Protein AF-A0A1Q8BI61-F1 (afdb_monomer_lite)

Structure (mmCIF, N/CA/C/O backbone):
data_AF-A0A1Q8BI61-F1
#
_entry.id   AF-A0A1Q8BI61-F1
#
loop_
_atom_site.group_PDB
_atom_site.id
_atom_site.type_symbol
_atom_site.label_atom_id
_atom_site.label_alt_id
_atom_site.label_comp_id
_atom_site.label_asym_id
_atom_site.label_entity_id
_atom_site.label_seq_id
_atom_site.pdbx_PDB_ins_code
_atom_site.Cartn_x
_atom_site.Cartn_y
_atom_site.Cartn_z
_atom_site.occupancy
_atom_site.B_iso_or_equiv
_atom_site.auth_seq_id
_atom_site.auth_comp_id
_atom_site.auth_asym_id
_atom_site.auth_atom_id
_atom_site.pdbx_PDB_model_num
ATOM 1 N N . MET A 1 1 ? 11.643 -12.547 9.394 1.00 50.88 1 MET A N 1
ATOM 2 C CA . MET A 1 1 ? 11.520 -12.894 7.960 1.00 50.88 1 MET A CA 1
ATOM 3 C C . MET A 1 1 ? 10.833 -11.740 7.255 1.00 50.88 1 MET A C 1
ATOM 5 O O . MET A 1 1 ? 9.793 -11.304 7.731 1.00 50.88 1 MET A O 1
ATOM 9 N N . VAL A 1 2 ? 11.428 -11.204 6.191 1.00 69.25 2 VAL A N 1
ATOM 10 C CA . VAL A 1 2 ?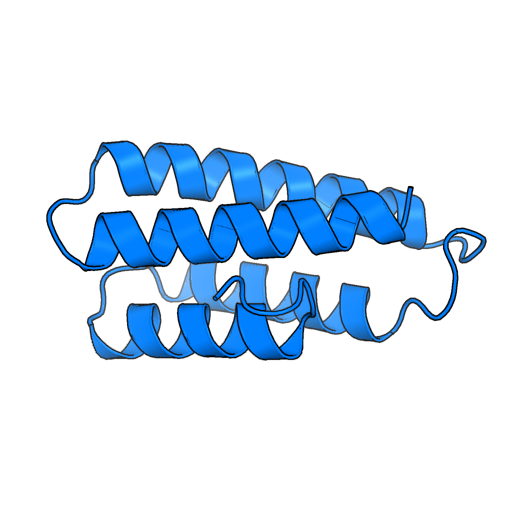 10.813 -10.141 5.381 1.00 69.25 2 VAL A CA 1
ATOM 11 C C . VAL A 1 2 ? 10.132 -10.813 4.194 1.00 69.25 2 VAL A C 1
ATOM 13 O O . VAL A 1 2 ? 10.777 -11.566 3.468 1.00 69.25 2 VAL A O 1
ATOM 16 N N . TRP A 1 3 ? 8.828 -10.591 4.024 1.00 81.69 3 TRP A N 1
ATOM 17 C CA . TRP A 1 3 ? 8.106 -11.098 2.856 1.00 81.69 3 TRP A CA 1
ATOM 18 C C . TRP A 1 3 ? 8.612 -10.409 1.579 1.00 81.69 3 TRP A C 1
ATOM 20 O O . TRP A 1 3 ? 8.955 -9.225 1.622 1.00 81.69 3 TRP A O 1
ATOM 30 N N . PRO A 1 4 ? 8.662 -11.109 0.433 1.00 89.38 4 PRO A N 1
ATOM 31 C CA . PRO A 1 4 ? 9.194 -10.533 -0.791 1.00 89.38 4 PRO A CA 1
ATOM 32 C C . PRO A 1 4 ? 8.324 -9.375 -1.281 1.00 89.38 4 PRO A C 1
ATOM 34 O O . PRO A 1 4 ? 7.100 -9.488 -1.369 1.00 89.38 4 PRO A O 1
ATOM 37 N N . ALA A 1 5 ? 8.975 -8.284 -1.687 1.00 92.06 5 ALA A N 1
ATOM 38 C CA . ALA A 1 5 ? 8.312 -7.164 -2.339 1.00 92.06 5 ALA A CA 1
ATOM 39 C C . ALA A 1 5 ? 7.798 -7.584 -3.723 1.00 92.06 5 ALA A C 1
ATOM 41 O O . ALA A 1 5 ? 8.540 -7.566 -4.711 1.00 92.06 5 ALA A O 1
ATOM 42 N N . SER A 1 6 ? 6.549 -8.042 -3.762 1.00 94.19 6 SER A N 1
ATOM 43 C CA . SER A 1 6 ? 5.873 -8.546 -4.954 1.00 94.19 6 SER A CA 1
ATOM 44 C C . SER A 1 6 ? 4.396 -8.139 -4.945 1.00 94.19 6 SER A C 1
ATOM 46 O O . SER A 1 6 ? 3.800 -8.038 -3.865 1.00 94.19 6 SER A O 1
ATOM 48 N N . PRO A 1 7 ? 3.771 -7.952 -6.123 1.00 93.94 7 PRO A N 1
ATOM 49 C CA . PRO A 1 7 ? 2.343 -7.644 -6.209 1.00 93.94 7 PRO A CA 1
ATOM 50 C C . PRO A 1 7 ? 1.451 -8.691 -5.526 1.00 93.94 7 PRO A C 1
ATOM 52 O O . PRO A 1 7 ? 0.411 -8.344 -4.970 1.00 93.94 7 PRO A O 1
ATOM 55 N N . LEU A 1 8 ? 1.875 -9.961 -5.516 1.00 94.31 8 LEU A N 1
ATOM 56 C CA . LEU A 1 8 ? 1.163 -11.053 -4.851 1.00 94.31 8 LEU A CA 1
ATOM 57 C C . LEU A 1 8 ? 1.125 -10.873 -3.326 1.00 94.31 8 LEU A C 1
ATOM 59 O O . LEU A 1 8 ? 0.060 -10.961 -2.719 1.00 9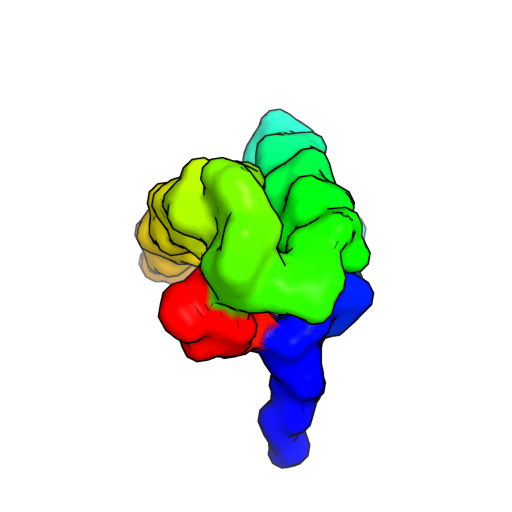4.31 8 LEU A O 1
ATOM 63 N N . VAL A 1 9 ? 2.270 -10.572 -2.708 1.00 95.38 9 VAL A N 1
ATOM 64 C CA . VAL A 1 9 ? 2.348 -10.315 -1.259 1.00 95.38 9 VAL A CA 1
ATOM 65 C C . VAL A 1 9 ? 1.563 -9.057 -0.886 1.00 95.38 9 VAL A C 1
ATOM 67 O O . VAL A 1 9 ? 0.832 -9.057 0.101 1.00 95.38 9 VAL A O 1
ATOM 70 N N . ALA A 1 10 ? 1.648 -8.000 -1.699 1.00 96.25 10 ALA A N 1
ATOM 71 C CA . ALA A 1 10 ? 0.865 -6.787 -1.479 1.00 96.25 10 ALA A CA 1
ATOM 72 C C . ALA A 1 10 ? -0.650 -7.075 -1.519 1.00 96.25 10 ALA A C 1
ATOM 74 O O . ALA A 1 10 ? -1.397 -6.611 -0.659 1.00 96.25 10 ALA A O 1
ATOM 75 N N . ARG A 1 11 ? -1.108 -7.918 -2.454 1.00 95.81 11 ARG A N 1
ATOM 76 C CA . ARG A 1 11 ? -2.502 -8.381 -2.502 1.00 95.81 11 ARG A CA 1
ATOM 77 C C . ARG A 1 11 ? -2.930 -9.152 -1.259 1.00 95.81 11 ARG A C 1
ATOM 79 O O . ARG A 1 11 ? -4.059 -8.970 -0.819 1.00 95.81 11 ARG A O 1
ATOM 86 N N . ALA A 1 12 ? -2.057 -9.973 -0.681 1.00 96.19 12 ALA A N 1
ATOM 87 C CA . ALA A 1 12 ? -2.383 -10.708 0.537 1.00 96.19 12 ALA A CA 1
ATOM 88 C C . ALA A 1 12 ? -2.655 -9.759 1.718 1.00 96.19 12 ALA A C 1
ATOM 90 O O . ALA A 1 12 ? -3.656 -9.917 2.416 1.00 96.19 12 ALA A O 1
ATOM 91 N N . TYR A 1 13 ? -1.827 -8.724 1.905 1.00 94.94 13 TYR A N 1
ATOM 92 C CA . TYR A 1 13 ? -2.094 -7.699 2.922 1.00 94.94 13 TYR A CA 1
ATOM 93 C C . TYR A 1 13 ? -3.378 -6.914 2.634 1.00 94.94 13 TYR A C 1
ATOM 95 O O . TYR A 1 13 ? -4.133 -6.607 3.557 1.00 94.94 13 TYR A O 1
ATOM 103 N N . LEU A 1 14 ? -3.649 -6.612 1.362 1.00 96.06 14 LEU A N 1
ATOM 104 C CA . LEU A 1 14 ? -4.881 -5.939 0.960 1.00 96.06 14 LEU A CA 1
ATOM 105 C C . LEU A 1 14 ? -6.130 -6.787 1.256 1.00 96.06 14 LEU A C 1
ATOM 107 O O . LEU A 1 14 ? -7.123 -6.250 1.746 1.00 96.06 14 LEU A O 1
ATOM 111 N N . ASP A 1 15 ? -6.079 -8.101 1.016 1.00 95.75 15 ASP A N 1
ATOM 112 C CA . ASP A 1 15 ? -7.164 -9.035 1.351 1.00 95.75 15 ASP A CA 1
ATOM 113 C C . ASP A 1 15 ? -7.411 -9.074 2.863 1.00 95.75 15 ASP A C 1
ATOM 115 O O . ASP A 1 15 ? -8.551 -8.955 3.310 1.00 95.75 15 ASP A O 1
ATOM 119 N N . GLN A 1 16 ? -6.344 -9.136 3.669 1.00 94.19 16 GLN A N 1
ATOM 120 C CA . GLN A 1 16 ? -6.456 -9.088 5.130 1.00 94.19 16 GLN A CA 1
ATOM 121 C C . GLN A 1 16 ? -7.156 -7.812 5.613 1.00 94.19 16 GLN A C 1
ATOM 123 O O . GLN A 1 16 ? -8.085 -7.903 6.410 1.00 94.19 16 GLN A O 1
ATOM 128 N N . LEU A 1 17 ? -6.753 -6.645 5.099 1.00 94.50 17 LEU A N 1
ATOM 129 C CA . LEU A 1 17 ? -7.373 -5.355 5.434 1.00 94.50 17 LEU A CA 1
ATOM 130 C C . LEU A 1 17 ? -8.832 -5.264 4.967 1.00 94.50 17 LEU A C 1
ATOM 132 O O . LEU A 1 17 ? -9.662 -4.629 5.617 1.00 94.50 17 LEU A O 1
ATOM 136 N N . THR A 1 18 ? -9.156 -5.907 3.844 1.00 95.62 18 THR A N 1
ATOM 137 C CA . THR A 1 18 ? -10.524 -5.961 3.315 1.00 95.62 18 THR A CA 1
ATOM 138 C C . THR A 1 18 ? -11.419 -6.819 4.209 1.00 95.62 18 THR A C 1
ATOM 140 O O . THR A 1 18 ? -12.531 -6.405 4.537 1.00 95.62 18 THR A O 1
ATOM 143 N N . ARG A 1 19 ? -10.931 -7.978 4.675 1.00 94.06 19 ARG A N 1
ATOM 144 C CA . ARG A 1 19 ? -11.6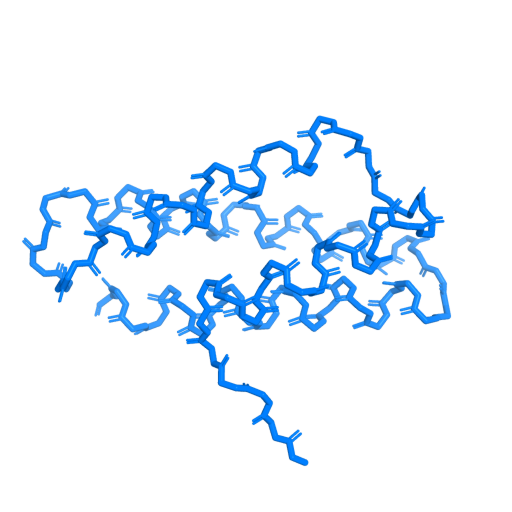67 -8.864 5.596 1.00 94.06 19 ARG A CA 1
ATOM 145 C C . ARG A 1 19 ? -11.981 -8.192 6.927 1.00 94.06 19 ARG A C 1
ATOM 147 O O . ARG A 1 19 ? -13.064 -8.399 7.468 1.00 94.06 19 ARG A O 1
ATOM 154 N N . THR A 1 20 ? -11.060 -7.378 7.437 1.00 92.12 20 THR A N 1
ATOM 155 C CA . THR A 1 20 ? -11.249 -6.624 8.684 1.00 92.12 20 THR A CA 1
ATOM 156 C C . THR A 1 20 ? -11.996 -5.305 8.490 1.00 92.12 20 THR A C 1
ATOM 158 O O . THR A 1 20 ? -12.281 -4.627 9.471 1.00 92.12 20 THR A O 1
ATOM 161 N N . LYS A 1 21 ? -12.367 -4.954 7.247 1.00 90.81 21 LYS A N 1
ATOM 162 C CA . LYS A 1 21 ? -13.039 -3.694 6.879 1.00 90.81 21 LYS A CA 1
ATOM 163 C C . LYS A 1 21 ? -12.262 -2.444 7.312 1.00 90.81 21 LYS A C 1
ATOM 165 O O . LYS A 1 21 ? -12.848 -1.389 7.534 1.00 90.81 21 LYS A O 1
ATOM 170 N N . SER A 1 22 ? -10.940 -2.552 7.396 1.00 89.88 22 SER A N 1
ATOM 171 C CA . SER A 1 22 ? -10.066 -1.486 7.904 1.00 89.88 22 SER A CA 1
ATOM 172 C C . SER A 1 22 ? -9.666 -0.484 6.819 1.00 89.88 22 SER A C 1
ATOM 174 O O . SER A 1 22 ? -8.952 0.474 7.086 1.00 89.88 22 SER A O 1
ATOM 176 N N . ILE A 1 23 ? -10.105 -0.706 5.582 1.00 91.31 23 ILE A N 1
ATOM 177 C CA . ILE A 1 23 ? -9.812 0.106 4.403 1.00 91.31 23 ILE A CA 1
ATOM 178 C C . ILE A 1 23 ? -11.088 0.258 3.569 1.00 91.31 23 ILE A C 1
ATOM 180 O O . ILE A 1 23 ? -11.908 -0.661 3.499 1.00 91.31 23 ILE A O 1
ATOM 184 N N . SER A 1 24 ? -11.282 1.418 2.936 1.00 91.81 24 SER A N 1
ATOM 185 C CA . SER A 1 24 ? -12.469 1.650 2.109 1.00 91.81 24 SER A CA 1
ATOM 186 C C . SER A 1 24 ? -12.446 0.784 0.845 1.00 91.81 24 SER A C 1
ATOM 188 O O . SER A 1 24 ? -11.392 0.540 0.254 1.00 91.81 24 SER A O 1
ATOM 190 N N . ALA A 1 25 ? -13.623 0.352 0.383 1.00 92.38 25 ALA A N 1
ATOM 191 C CA . ALA A 1 25 ? -13.743 -0.456 -0.832 1.00 92.38 25 ALA A CA 1
ATOM 192 C C . ALA A 1 25 ? -13.178 0.256 -2.076 1.00 92.38 25 ALA A C 1
ATOM 194 O O . ALA A 1 25 ? -12.606 -0.388 -2.955 1.00 92.38 25 ALA A O 1
ATOM 195 N N . GLU A 1 26 ? -13.302 1.584 -2.140 1.00 92.81 26 GLU A N 1
ATOM 196 C CA . GLU A 1 26 ? -12.697 2.398 -3.195 1.00 92.81 26 GLU A CA 1
ATOM 197 C C . GLU A 1 26 ? -11.167 2.288 -3.172 1.00 92.81 26 GLU A C 1
ATOM 199 O O . GLU A 1 26 ? -10.556 1.961 -4.189 1.00 92.81 26 GLU A O 1
ATOM 204 N N . ARG A 1 27 ? -10.543 2.457 -1.997 1.00 93.19 27 ARG A N 1
ATOM 205 C CA . ARG A 1 27 ? -9.090 2.324 -1.842 1.00 93.19 27 ARG A CA 1
ATOM 206 C C . ARG A 1 27 ? -8.622 0.915 -2.206 1.00 93.19 27 ARG A C 1
ATOM 208 O O . ARG A 1 27 ? -7.606 0.785 -2.885 1.00 93.19 27 ARG A O 1
ATOM 215 N N . VAL A 1 28 ? -9.370 -0.124 -1.825 1.00 95.31 28 VAL A N 1
ATOM 216 C CA . VAL A 1 28 ? -9.066 -1.514 -2.207 1.00 95.31 28 VAL A CA 1
ATOM 217 C C . VAL A 1 28 ? -9.012 -1.672 -3.721 1.00 95.31 28 VAL A C 1
ATOM 219 O O . VAL A 1 28 ? -8.029 -2.196 -4.241 1.00 95.31 28 VAL A O 1
ATOM 222 N N . ARG A 1 29 ? -10.025 -1.181 -4.442 1.00 95.94 29 ARG A N 1
ATOM 223 C CA . ARG A 1 29 ? -10.073 -1.260 -5.910 1.00 95.94 29 ARG A CA 1
ATOM 224 C C . ARG A 1 29 ? -8.902 -0.519 -6.550 1.00 95.94 29 ARG A C 1
ATOM 226 O O . ARG A 1 29 ? -8.251 -1.065 -7.439 1.00 95.94 29 ARG A O 1
ATOM 233 N N . THR A 1 30 ? -8.601 0.686 -6.070 1.00 96.31 30 THR A N 1
ATOM 234 C CA . THR A 1 30 ? -7.509 1.508 -6.603 1.00 96.31 30 THR A CA 1
ATOM 235 C C . THR A 1 30 ? -6.142 0.859 -6.377 1.00 96.31 30 THR A C 1
ATOM 237 O O . THR A 1 30 ? -5.346 0.776 -7.313 1.00 96.31 30 THR A O 1
ATOM 240 N N . ILE A 1 31 ? -5.877 0.330 -5.176 1.00 96.06 31 ILE A N 1
ATOM 241 C CA . ILE A 1 31 ? -4.625 -0.385 -4.883 1.00 96.06 31 ILE A CA 1
ATOM 242 C C . ILE A 1 31 ? -4.537 -1.673 -5.705 1.00 96.06 31 ILE A C 1
ATOM 244 O O . ILE A 1 31 ? -3.506 -1.923 -6.325 1.00 96.06 31 ILE A O 1
ATOM 248 N N . ALA A 1 32 ? -5.605 -2.473 -5.767 1.00 96.56 32 ALA A N 1
ATOM 249 C CA . ALA A 1 32 ? -5.615 -3.713 -6.541 1.00 96.56 32 ALA A CA 1
ATOM 250 C C . ALA A 1 32 ? -5.298 -3.465 -8.026 1.00 96.56 32 ALA A C 1
ATOM 252 O O . ALA A 1 32 ? -4.446 -4.150 -8.589 1.00 96.56 32 ALA A O 1
ATOM 253 N N . ALA A 1 33 ? -5.906 -2.439 -8.631 1.00 96.69 33 ALA A N 1
ATOM 254 C CA . ALA A 1 33 ? -5.642 -2.062 -10.017 1.00 96.69 33 ALA A CA 1
ATOM 255 C C . ALA A 1 33 ? -4.189 -1.603 -10.239 1.00 96.69 33 ALA A C 1
ATOM 257 O O . ALA A 1 33 ? -3.581 -1.949 -11.253 1.00 96.69 33 ALA A O 1
ATOM 258 N N . ALA A 1 34 ? -3.610 -0.848 -9.301 1.00 95.94 34 ALA A N 1
ATOM 259 C CA . ALA A 1 34 ? -2.211 -0.435 -9.382 1.00 95.94 34 ALA A CA 1
ATOM 260 C C . ALA A 1 34 ? -1.252 -1.635 -9.266 1.00 95.94 34 ALA A C 1
ATOM 262 O O . ALA A 1 34 ? -0.298 -1.737 -10.039 1.00 95.94 34 ALA A O 1
ATOM 263 N N . LEU A 1 35 ? -1.535 -2.582 -8.363 1.00 95.81 35 LEU A N 1
ATOM 264 C CA . LEU A 1 35 ? -0.763 -3.820 -8.215 1.00 95.81 35 LEU A CA 1
ATOM 265 C C . LEU A 1 35 ? -0.862 -4.716 -9.458 1.00 95.81 35 LEU A C 1
ATOM 267 O O . LEU A 1 35 ? 0.137 -5.310 -9.856 1.00 95.81 35 LEU A O 1
ATOM 271 N N . ASP A 1 36 ? -2.028 -4.779 -10.107 1.00 95.44 36 ASP A N 1
ATOM 272 C CA . ASP A 1 36 ? -2.201 -5.479 -11.385 1.00 95.44 36 ASP A CA 1
ATOM 273 C C . ASP A 1 36 ? -1.341 -4.887 -12.495 1.00 95.44 36 ASP A C 1
ATOM 275 O O . ASP A 1 36 ? -0.710 -5.624 -13.253 1.00 95.44 36 ASP A O 1
ATOM 279 N N . ARG A 1 37 ? -1.300 -3.555 -12.602 1.00 94.62 37 ARG A N 1
ATOM 280 C CA . ARG A 1 37 ? -0.428 -2.889 -13.576 1.00 94.62 37 ARG A CA 1
ATOM 281 C C . ARG A 1 37 ? 1.036 -3.164 -13.263 1.00 94.62 37 ARG A C 1
ATOM 283 O O . ARG A 1 37 ? 1.775 -3.511 -14.174 1.00 94.62 37 ARG A O 1
ATOM 290 N N . ALA A 1 38 ? 1.432 -3.100 -11.993 1.00 93.75 38 ALA A N 1
ATOM 291 C CA . ALA A 1 38 ? 2.794 -3.412 -11.569 1.00 93.75 38 ALA A CA 1
ATOM 292 C C . ALA A 1 38 ? 3.209 -4.854 -11.880 1.00 93.75 38 ALA A C 1
ATOM 294 O O . ALA A 1 38 ? 4.333 -5.076 -12.313 1.00 93.75 38 ALA A O 1
ATOM 295 N N . GLY A 1 39 ? 2.302 -5.825 -11.735 1.00 91.75 39 GLY A N 1
ATOM 296 C CA . GLY A 1 39 ? 2.561 -7.220 -12.105 1.00 91.75 39 GLY A CA 1
ATOM 297 C C . GLY A 1 39 ? 2.728 -7.459 -13.609 1.00 91.75 39 GLY A C 1
ATOM 298 O O . GLY A 1 39 ? 3.267 -8.490 -13.995 1.00 91.75 39 GLY A O 1
ATOM 299 N N . LYS A 1 40 ? 2.292 -6.517 -14.453 1.00 92.62 40 LYS A N 1
ATOM 300 C CA . LYS A 1 40 ? 2.469 -6.568 -15.913 1.00 92.62 40 LYS A CA 1
ATOM 301 C C . LYS A 1 40 ? 3.772 -5.918 -16.380 1.00 92.62 40 LYS A C 1
ATOM 303 O O . LYS A 1 40 ? 4.143 -6.098 -17.536 1.00 92.62 40 LYS A O 1
ATOM 308 N N . ILE A 1 41 ? 4.462 -5.176 -15.512 1.00 91.88 41 ILE A N 1
ATOM 309 C CA . ILE A 1 41 ? 5.747 -4.561 -15.845 1.00 91.88 41 ILE A CA 1
ATOM 310 C C . ILE A 1 41 ? 6.845 -5.621 -15.740 1.00 91.88 41 ILE A C 1
ATOM 312 O O . ILE A 1 41 ? 7.240 -6.019 -14.647 1.00 91.88 41 ILE A O 1
ATOM 316 N N . GLY A 1 42 ? 7.344 -6.082 -16.888 1.00 81.88 42 GLY A N 1
ATOM 317 C CA . GLY A 1 42 ? 8.423 -7.076 -16.950 1.00 81.88 42 GLY A CA 1
ATOM 318 C C . GLY A 1 42 ? 9.831 -6.497 -16.759 1.00 81.88 42 GLY A C 1
ATOM 319 O O . GLY A 1 42 ? 10.777 -7.246 -16.537 1.00 81.88 42 GLY A O 1
ATOM 320 N N . SER A 1 43 ? 9.993 -5.175 -16.871 1.00 84.88 43 SER A N 1
ATOM 321 C CA . SER A 1 43 ? 11.282 -4.481 -16.769 1.00 84.88 43 SER A CA 1
ATOM 322 C C . SER A 1 43 ? 11.078 -2.996 -16.455 1.00 84.88 43 SER A C 1
ATOM 324 O O . SER A 1 43 ? 10.086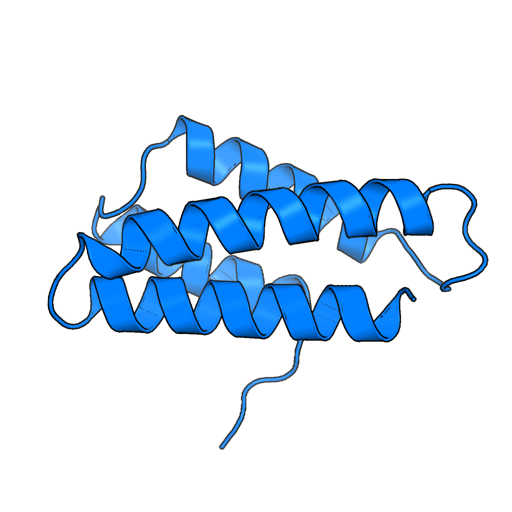 -2.411 -16.887 1.00 84.88 43 SER A O 1
ATOM 326 N N . SER A 1 44 ? 12.044 -2.357 -15.789 1.00 84.69 44 SER A N 1
ATOM 327 C CA . SER A 1 44 ? 12.063 -0.899 -15.572 1.00 84.69 44 SER A CA 1
ATOM 328 C C . SER A 1 44 ? 12.115 -0.085 -16.875 1.00 84.69 44 SER A C 1
ATOM 330 O O . SER A 1 44 ? 11.766 1.091 -16.884 1.00 84.69 44 SER A O 1
ATOM 332 N N . ARG A 1 45 ? 12.482 -0.711 -18.004 1.00 89.00 45 ARG A N 1
ATOM 333 C CA . ARG A 1 45 ? 12.448 -0.088 -19.341 1.00 89.00 45 ARG A CA 1
ATOM 334 C C . ARG A 1 45 ? 11.058 -0.058 -19.982 1.00 89.00 45 ARG A C 1
ATOM 336 O O . ARG A 1 45 ? 10.911 0.500 -21.067 1.00 89.00 45 ARG A O 1
ATOM 343 N N . ASP A 1 46 ? 10.046 -0.668 -19.362 1.00 92.19 46 ASP A N 1
ATOM 344 C CA . ASP A 1 46 ? 8.671 -0.563 -19.847 1.00 92.19 46 ASP A CA 1
ATOM 345 C C . ASP A 1 46 ? 8.225 0.905 -19.817 1.00 92.19 46 ASP A C 1
ATOM 347 O O . ASP A 1 46 ? 8.365 1.593 -18.806 1.00 92.19 46 ASP A O 1
ATOM 351 N N . ARG A 1 47 ? 7.635 1.387 -20.915 1.00 91.69 47 ARG A N 1
ATOM 352 C CA . ARG A 1 47 ? 7.142 2.771 -21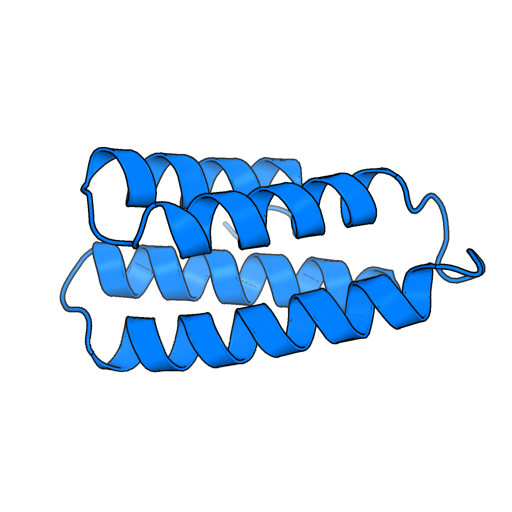.031 1.00 91.69 47 ARG A CA 1
ATOM 353 C C . ARG A 1 47 ? 6.156 3.165 -19.922 1.00 91.69 47 ARG A C 1
ATOM 355 O O . ARG A 1 47 ? 6.000 4.346 -19.629 1.00 91.69 47 ARG A O 1
ATOM 362 N N . ASN A 1 48 ? 5.480 2.189 -19.317 1.00 91.81 48 ASN A N 1
ATOM 363 C CA . ASN A 1 48 ? 4.511 2.400 -18.249 1.00 91.81 48 ASN A CA 1
ATOM 364 C C . ASN A 1 48 ? 5.133 2.305 -16.848 1.00 91.81 48 ASN A C 1
ATOM 366 O O . ASN A 1 48 ? 4.458 2.664 -15.883 1.00 91.81 48 ASN A O 1
ATOM 370 N N . ALA A 1 49 ? 6.386 1.850 -16.708 1.00 92.75 49 ALA A N 1
ATOM 371 C CA . ALA A 1 49 ? 7.029 1.641 -15.409 1.00 92.75 49 ALA A CA 1
ATOM 372 C C . ALA A 1 49 ? 7.022 2.924 -14.568 1.00 92.75 49 ALA A C 1
ATOM 374 O O . ALA A 1 49 ? 6.548 2.918 -13.434 1.00 92.75 49 ALA A O 1
ATOM 375 N N . ALA A 1 50 ? 7.424 4.055 -15.156 1.00 93.69 50 ALA A N 1
ATOM 376 C CA . ALA A 1 50 ? 7.434 5.349 -14.472 1.00 93.69 50 ALA A CA 1
ATOM 377 C C . ALA A 1 50 ? 6.033 5.806 -14.017 1.00 93.69 50 ALA A C 1
ATOM 379 O O . ALA A 1 50 ? 5.879 6.391 -12.944 1.00 93.69 50 ALA A O 1
ATOM 380 N N . ALA A 1 51 ? 4.992 5.537 -14.813 1.00 94.25 51 ALA A N 1
ATOM 381 C CA . ALA A 1 51 ? 3.616 5.855 -14.434 1.00 94.25 51 ALA A CA 1
ATOM 382 C C . ALA A 1 51 ? 3.149 4.981 -13.260 1.00 94.25 51 ALA A C 1
ATOM 384 O O . ALA A 1 51 ? 2.643 5.501 -12.271 1.00 94.25 51 ALA A O 1
ATOM 385 N N . VAL A 1 52 ? 3.413 3.673 -13.325 1.00 94.50 52 VAL A N 1
ATOM 386 C CA . VAL A 1 52 ? 3.097 2.725 -12.249 1.00 94.50 52 VAL A CA 1
ATOM 387 C C . VAL A 1 52 ? 3.839 3.069 -10.956 1.00 94.50 52 VAL A C 1
ATOM 389 O O . VAL A 1 52 ? 3.243 3.019 -9.882 1.00 94.50 52 VAL A O 1
ATOM 392 N N . VAL A 1 53 ? 5.115 3.456 -11.038 1.00 95.12 53 VAL A N 1
ATOM 393 C CA . VAL A 1 53 ? 5.907 3.891 -9.878 1.00 95.12 53 VAL A CA 1
ATOM 394 C C . VAL A 1 53 ? 5.279 5.113 -9.212 1.00 95.12 53 VAL A C 1
ATOM 396 O O . VAL A 1 53 ? 5.129 5.126 -7.990 1.00 95.12 53 VAL A O 1
ATOM 399 N N . ARG A 1 54 ? 4.860 6.119 -9.992 1.00 95.50 54 ARG A N 1
ATOM 400 C CA . ARG A 1 54 ? 4.177 7.305 -9.451 1.00 95.50 54 ARG A CA 1
ATOM 401 C C . ARG A 1 54 ? 2.859 6.947 -8.766 1.00 95.50 54 ARG A C 1
ATOM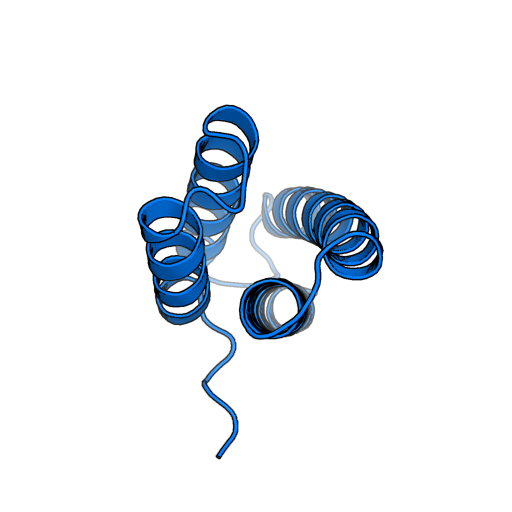 403 O O . ARG A 1 54 ? 2.648 7.378 -7.633 1.00 95.50 54 ARG A O 1
ATOM 410 N N . ASP A 1 55 ? 2.027 6.126 -9.404 1.00 95.31 55 ASP A N 1
ATOM 411 C CA . ASP A 1 55 ? 0.748 5.678 -8.838 1.00 95.31 55 ASP A CA 1
ATOM 412 C C . ASP A 1 55 ? 0.956 4.931 -7.512 1.00 95.31 55 ASP A C 1
ATOM 414 O O . ASP A 1 55 ? 0.318 5.238 -6.503 1.00 95.31 55 ASP A O 1
ATOM 418 N N . LEU A 1 56 ? 1.886 3.970 -7.482 1.00 95.88 56 LEU A N 1
ATOM 419 C CA . LEU A 1 56 ? 2.185 3.189 -6.283 1.00 95.88 56 LEU A CA 1
ATOM 420 C C . LEU A 1 56 ? 2.787 4.041 -5.162 1.00 95.88 56 LEU A C 1
ATOM 422 O O . LEU A 1 56 ? 2.433 3.831 -4.002 1.00 95.88 56 LEU A O 1
ATOM 426 N N . ASN A 1 57 ? 3.657 5.005 -5.473 1.00 96.81 57 ASN A N 1
ATOM 427 C CA . ASN A 1 57 ? 4.207 5.918 -4.470 1.00 96.81 57 ASN A CA 1
ATOM 428 C C . ASN A 1 57 ? 3.107 6.805 -3.867 1.00 96.81 57 ASN A C 1
ATOM 430 O O . ASN A 1 57 ? 3.022 6.913 -2.646 1.00 96.81 57 ASN A O 1
ATOM 434 N N . SER A 1 58 ? 2.213 7.362 -4.693 1.00 96.75 58 SER A N 1
ATOM 435 C CA . SER A 1 58 ? 1.072 8.156 -4.215 1.00 96.75 58 SER A CA 1
ATOM 436 C C . SER A 1 58 ? 0.162 7.344 -3.284 1.00 96.75 58 SER A C 1
ATOM 438 O O . SER A 1 58 ? -0.177 7.789 -2.184 1.00 96.75 58 SER A O 1
ATOM 440 N N . LEU A 1 59 ? -0.170 6.111 -3.678 1.00 96.25 59 LEU A N 1
ATOM 441 C CA . LEU A 1 59 ? -0.984 5.211 -2.861 1.00 96.25 59 LEU A CA 1
ATOM 442 C C . LEU A 1 59 ? -0.272 4.773 -1.579 1.00 96.25 59 LEU A C 1
ATOM 444 O O . LEU A 1 59 ? -0.927 4.627 -0.550 1.00 96.25 59 LEU A O 1
ATOM 448 N N . THR A 1 60 ? 1.050 4.597 -1.619 1.00 96.50 60 THR A N 1
ATOM 449 C CA . THR A 1 60 ? 1.859 4.303 -0.429 1.00 96.50 60 THR A CA 1
ATOM 450 C C . THR A 1 60 ? 1.742 5.436 0.584 1.00 96.50 60 THR A C 1
ATOM 452 O O . THR A 1 60 ? 1.420 5.171 1.738 1.00 96.50 60 THR A O 1
ATOM 455 N N . SER A 1 61 ? 1.940 6.689 0.167 1.00 95.69 61 SER A N 1
ATOM 456 C CA . SER A 1 61 ? 1.845 7.844 1.068 1.00 95.69 61 SER A CA 1
ATOM 457 C C . SER A 1 61 ? 0.444 8.004 1.662 1.00 95.69 61 SER A C 1
ATOM 459 O O . SER A 1 61 ? 0.305 8.268 2.855 1.00 95.69 61 SER A O 1
ATOM 461 N N . ALA A 1 62 ? -0.606 7.786 0.861 1.00 93.50 62 ALA A N 1
ATOM 462 C CA . ALA A 1 62 ? -1.979 7.781 1.363 1.00 93.50 62 ALA A CA 1
ATOM 463 C C . ALA A 1 62 ? -2.197 6.678 2.414 1.00 93.50 62 ALA A C 1
ATOM 465 O O . ALA A 1 62 ? -2.793 6.925 3.460 1.00 93.50 62 ALA A O 1
ATOM 466 N N . LEU A 1 63 ? -1.663 5.479 2.170 1.00 93.81 63 LEU A N 1
ATOM 467 C CA . LEU A 1 63 ? -1.784 4.350 3.085 1.00 93.81 63 LEU A CA 1
ATOM 468 C C . LEU A 1 63 ? -1.000 4.557 4.389 1.00 93.81 63 LEU A C 1
ATOM 470 O O . LEU A 1 63 ? -1.456 4.130 5.444 1.00 93.81 63 LEU A O 1
ATOM 474 N N . GLU A 1 64 ? 0.155 5.223 4.349 1.00 93.88 64 GLU A N 1
ATOM 475 C CA . GLU A 1 64 ? 0.903 5.599 5.556 1.00 93.88 64 GLU A CA 1
ATOM 476 C C . GLU A 1 64 ? 0.138 6.616 6.410 1.00 93.88 64 GLU A C 1
ATOM 478 O O . GLU A 1 64 ? 0.111 6.489 7.636 1.00 93.88 64 GLU A O 1
ATOM 483 N N . ALA A 1 65 ? -0.534 7.580 5.775 1.00 93.44 65 ALA A N 1
ATOM 484 C CA . ALA A 1 65 ? -1.400 8.528 6.470 1.00 93.44 65 ALA A CA 1
ATOM 485 C C . ALA A 1 65 ? -2.624 7.838 7.100 1.00 93.44 65 ALA A C 1
ATOM 487 O O . ALA A 1 65 ? -2.994 8.159 8.231 1.00 93.44 65 ALA A O 1
ATOM 488 N N . ASP A 1 66 ? -3.224 6.868 6.404 1.00 90.19 66 ASP A N 1
ATOM 489 C CA . ASP A 1 66 ? -4.317 6.048 6.937 1.00 90.19 66 ASP A CA 1
ATOM 490 C C . ASP A 1 66 ? -3.817 5.172 8.108 1.00 90.19 66 ASP A C 1
ATOM 492 O O . ASP A 1 66 ? -4.449 5.110 9.164 1.00 90.19 66 ASP A O 1
ATOM 496 N N . ALA A 1 67 ? -2.622 4.585 7.985 1.00 92.44 67 ALA A N 1
ATOM 497 C CA . ALA A 1 67 ? -2.000 3.770 9.029 1.00 92.44 67 ALA A CA 1
ATOM 498 C C . ALA A 1 67 ? -1.667 4.558 10.302 1.00 92.44 67 ALA A C 1
ATOM 500 O O . ALA A 1 67 ? -1.688 3.985 11.388 1.00 92.44 67 ALA A O 1
ATOM 501 N N . ALA A 1 68 ? -1.348 5.850 10.182 1.00 91.81 68 ALA A N 1
ATOM 502 C CA . ALA A 1 68 ? -1.107 6.728 11.326 1.00 91.81 68 ALA A CA 1
ATOM 503 C C . ALA A 1 68 ? -2.384 7.013 12.137 1.00 91.81 68 ALA A C 1
ATOM 505 O O . ALA A 1 68 ? -2.297 7.346 13.316 1.00 91.81 68 ALA A O 1
ATOM 506 N N . LYS A 1 69 ? -3.559 6.873 11.510 1.00 90.00 69 LYS A N 1
ATOM 507 C CA . LYS A 1 69 ? -4.878 7.045 12.141 1.00 90.00 69 LYS A CA 1
ATOM 508 C C . LYS A 1 69 ? -5.475 5.723 12.629 1.00 90.00 69 LYS A C 1
ATOM 510 O O . LYS A 1 69 ? -6.389 5.731 13.448 1.00 90.00 69 LYS A O 1
ATOM 515 N N . ALA A 1 70 ? -4.986 4.598 12.113 1.00 89.88 70 ALA A N 1
ATOM 516 C CA . ALA A 1 70 ? -5.393 3.265 12.530 1.00 89.88 70 ALA A CA 1
ATOM 517 C C . ALA A 1 70 ? -4.678 2.830 13.822 1.00 89.88 70 ALA A C 1
ATOM 519 O O . ALA A 1 70 ? -3.610 3.330 14.172 1.00 89.88 70 ALA A O 1
ATOM 520 N N . ALA A 1 71 ? -5.240 1.834 14.507 1.00 86.94 71 ALA A N 1
ATOM 521 C CA . ALA A 1 71 ? -4.653 1.241 15.705 1.00 86.94 71 ALA A CA 1
ATOM 522 C C . ALA A 1 71 ? -4.440 -0.273 15.546 1.00 86.94 71 ALA A C 1
ATOM 524 O O . ALA A 1 71 ? -5.058 -0.936 14.710 1.00 86.94 71 ALA A O 1
ATOM 525 N N . GLY A 1 72 ? -3.551 -0.825 16.374 1.00 90.88 72 GLY A N 1
ATOM 526 C CA . GLY A 1 72 ? -3.344 -2.267 16.495 1.00 90.88 72 GLY A CA 1
ATOM 527 C C . GLY A 1 72 ? -2.866 -2.951 15.210 1.00 90.88 72 GLY A C 1
ATOM 528 O O . GLY A 1 72 ? -1.995 -2.456 14.492 1.00 90.88 72 GLY A O 1
ATOM 529 N N . GLN A 1 73 ? -3.425 -4.133 14.944 1.00 90.94 73 GLN A N 1
ATOM 530 C CA . GLN A 1 73 ? -3.018 -5.002 13.835 1.00 90.94 73 GLN A CA 1
ATOM 531 C C . GLN A 1 73 ? -3.278 -4.384 12.456 1.00 90.94 73 GLN A C 1
ATOM 533 O O . GLN A 1 73 ? -2.533 -4.652 11.516 1.00 90.94 73 GLN A O 1
ATOM 538 N N . ASP A 1 74 ? -4.283 -3.523 12.326 1.00 90.56 74 ASP A N 1
ATOM 539 C CA . ASP A 1 74 ? -4.621 -2.920 11.037 1.00 90.56 74 ASP A CA 1
ATOM 540 C C . ASP A 1 74 ? -3.602 -1.860 10.630 1.00 90.56 74 ASP A C 1
ATOM 542 O O . ASP A 1 74 ? -3.133 -1.872 9.492 1.00 90.56 74 ASP A O 1
ATOM 546 N N . ALA A 1 75 ? -3.144 -1.038 11.580 1.00 93.69 75 ALA A N 1
ATOM 547 C CA . ALA A 1 75 ? -2.025 -0.126 11.354 1.00 93.69 75 ALA A CA 1
ATOM 548 C C . ALA A 1 75 ? -0.754 -0.885 10.932 1.00 93.69 75 ALA A C 1
ATOM 550 O O . ALA A 1 75 ? -0.046 -0.467 10.015 1.00 93.69 75 ALA A O 1
ATOM 551 N N . ALA A 1 76 ? -0.474 -2.033 11.562 1.00 93.75 76 ALA A N 1
ATOM 552 C CA . ALA A 1 76 ? 0.674 -2.870 11.215 1.00 93.75 76 ALA A CA 1
ATOM 553 C C . ALA A 1 76 ? 0.559 -3.475 9.801 1.00 93.75 76 ALA A C 1
ATOM 555 O O . ALA A 1 76 ? 1.536 -3.480 9.046 1.00 93.75 76 ALA A O 1
ATOM 556 N N . ARG A 1 77 ? -0.634 -3.936 9.405 1.00 94.06 77 ARG A N 1
ATOM 557 C CA . ARG A 1 77 ? -0.906 -4.457 8.053 1.00 94.06 77 ARG A CA 1
ATOM 558 C C . ARG A 1 77 ? -0.823 -3.370 6.987 1.00 94.06 77 ARG A C 1
ATOM 560 O O . ARG A 1 77 ? -0.206 -3.600 5.952 1.00 94.06 77 ARG A O 1
ATOM 567 N N . MET A 1 78 ? -1.369 -2.180 7.246 1.00 95.31 78 MET A N 1
ATOM 568 C CA . MET A 1 78 ? -1.255 -1.035 6.334 1.00 95.31 78 MET A CA 1
ATOM 569 C C . MET A 1 78 ? 0.208 -0.633 6.123 1.00 95.31 78 MET A C 1
ATOM 571 O O . MET A 1 78 ? 0.639 -0.467 4.984 1.00 95.31 78 MET A O 1
ATOM 575 N N . LYS A 1 79 ? 1.008 -0.569 7.197 1.00 95.00 79 LYS A N 1
ATOM 576 C CA . LYS A 1 79 ? 2.457 -0.329 7.095 1.00 95.00 79 LYS A CA 1
ATOM 577 C C . LYS A 1 79 ? 3.160 -1.427 6.294 1.00 95.00 79 LYS A C 1
ATOM 579 O O . LYS A 1 79 ? 3.968 -1.116 5.427 1.00 95.00 79 LYS A O 1
ATOM 584 N N . SER A 1 80 ? 2.813 -2.694 6.520 1.00 95.38 80 SER A N 1
ATOM 585 C CA . SER A 1 80 ? 3.399 -3.829 5.789 1.00 95.38 80 SER A CA 1
ATOM 586 C C . SER A 1 80 ? 3.065 -3.793 4.293 1.00 95.38 80 SER A C 1
ATOM 588 O O . SER A 1 80 ? 3.940 -4.027 3.454 1.00 95.38 80 SER A O 1
ATOM 590 N N . LEU A 1 81 ? 1.831 -3.426 3.941 1.00 96.44 81 LEU A N 1
ATOM 591 C CA . LEU A 1 81 ? 1.425 -3.178 2.559 1.00 96.44 81 LEU A CA 1
ATOM 592 C C . LEU A 1 81 ? 2.217 -2.006 1.953 1.00 96.44 81 LEU A C 1
ATOM 594 O O . LEU A 1 81 ? 2.801 -2.172 0.884 1.00 96.44 81 LEU A O 1
ATOM 598 N N . ALA A 1 82 ? 2.333 -0.875 2.657 1.00 96.19 82 ALA A N 1
ATOM 599 C CA . ALA A 1 82 ? 3.103 0.288 2.205 1.00 96.19 82 ALA A CA 1
ATOM 600 C C . ALA A 1 82 ? 4.593 -0.040 1.983 1.00 96.19 82 ALA A C 1
ATOM 602 O O . ALA A 1 82 ? 5.191 0.373 0.989 1.00 96.19 82 ALA A O 1
ATOM 603 N N . THR A 1 83 ? 5.213 -0.805 2.883 1.00 95.75 83 THR A N 1
ATOM 604 C CA . THR A 1 83 ? 6.597 -1.279 2.723 1.00 95.75 83 THR A CA 1
ATOM 605 C C . THR A 1 83 ? 6.734 -2.207 1.518 1.00 95.75 83 THR A C 1
ATOM 607 O O . THR A 1 83 ? 7.681 -2.075 0.744 1.00 95.75 83 THR A O 1
ATOM 610 N N . THR A 1 84 ? 5.774 -3.111 1.311 1.00 96.25 84 THR A N 1
ATOM 611 C CA . THR A 1 84 ? 5.777 -4.020 0.154 1.00 96.25 84 THR A CA 1
ATOM 612 C C . THR A 1 84 ? 5.657 -3.235 -1.154 1.00 96.25 84 THR A C 1
ATOM 614 O O . THR A 1 84 ? 6.411 -3.497 -2.089 1.00 96.25 84 THR A O 1
ATOM 617 N N . MET A 1 85 ? 4.770 -2.236 -1.211 1.00 96.25 85 MET A N 1
ATOM 618 C CA . MET A 1 85 ? 4.594 -1.358 -2.373 1.00 96.25 85 MET A CA 1
ATOM 619 C C . MET A 1 85 ? 5.859 -0.553 -2.686 1.00 96.25 85 MET A C 1
ATOM 621 O O . MET A 1 85 ? 6.266 -0.519 -3.844 1.00 96.25 85 MET A O 1
ATOM 625 N N . ARG A 1 86 ? 6.547 -0.008 -1.673 1.00 95.50 86 ARG A N 1
ATOM 626 C CA . ARG A 1 86 ? 7.861 0.643 -1.853 1.00 95.50 86 ARG A CA 1
ATOM 627 C C . ARG A 1 86 ? 8.925 -0.296 -2.403 1.00 95.50 86 ARG A C 1
ATOM 629 O O . ARG A 1 86 ? 9.710 0.085 -3.262 1.00 95.50 86 ARG A O 1
ATOM 636 N N . GLY A 1 87 ? 8.952 -1.541 -1.937 1.00 94.69 87 GLY A N 1
ATOM 637 C CA . GLY A 1 87 ? 9.880 -2.527 -2.480 1.00 94.69 87 GLY A CA 1
ATOM 638 C C . GLY A 1 87 ? 9.569 -2.902 -3.936 1.00 94.69 87 GLY A C 1
ATOM 639 O O . GLY A 1 87 ? 10.484 -3.247 -4.678 1.00 94.69 87 GLY A O 1
ATOM 640 N N . ILE A 1 88 ? 8.300 -2.833 -4.361 1.00 94.06 88 ILE A N 1
ATOM 641 C CA . ILE A 1 88 ? 7.919 -3.007 -5.771 1.00 94.06 88 ILE A CA 1
ATOM 642 C C . ILE A 1 88 ? 8.414 -1.811 -6.584 1.00 94.06 88 ILE A C 1
ATOM 644 O O . ILE A 1 88 ? 9.064 -2.014 -7.604 1.00 94.06 88 ILE A O 1
ATOM 648 N N . THR A 1 89 ? 8.167 -0.578 -6.130 1.00 94.25 89 THR A N 1
ATOM 649 C CA . THR A 1 89 ? 8.602 0.619 -6.867 1.00 94.25 89 THR A CA 1
ATOM 650 C C . THR A 1 89 ? 10.118 0.705 -6.987 1.00 94.25 89 THR A C 1
ATOM 652 O O . THR A 1 89 ? 10.608 1.011 -8.067 1.00 94.25 89 THR A O 1
ATOM 655 N N . ALA A 1 90 ? 10.865 0.323 -5.948 1.00 92.75 90 ALA A N 1
ATOM 656 C CA . ALA A 1 90 ? 12.328 0.271 -5.979 1.00 92.75 90 ALA A CA 1
ATOM 657 C C . ALA A 1 90 ? 12.901 -0.700 -7.030 1.00 92.75 90 ALA A C 1
ATOM 659 O O . ALA A 1 90 ? 14.020 -0.505 -7.486 1.00 92.75 90 ALA A O 1
ATOM 660 N N . LYS A 1 91 ? 12.153 -1.739 -7.427 1.00 89.81 91 LYS A N 1
ATOM 661 C CA . LYS A 1 91 ? 12.556 -2.675 -8.496 1.00 89.81 91 LYS A CA 1
ATOM 662 C C . LYS A 1 91 ? 12.208 -2.180 -9.901 1.00 89.81 91 LYS A C 1
ATOM 664 O O . LYS A 1 91 ? 12.698 -2.739 -10.877 1.00 89.81 91 LYS A O 1
ATOM 669 N N . LEU A 1 92 ? 11.300 -1.211 -9.993 1.00 87.12 92 LEU A N 1
ATOM 670 C CA . LEU A 1 92 ? 10.808 -0.641 -11.248 1.00 87.12 92 LEU A CA 1
ATOM 671 C C . LEU A 1 92 ? 11.480 0.693 -11.598 1.00 87.12 92 LEU A C 1
ATOM 673 O O . LEU A 1 92 ? 11.244 1.201 -12.694 1.00 87.12 92 LEU A O 1
ATOM 677 N N . HIS A 1 93 ? 12.260 1.249 -10.670 1.00 72.12 93 HIS A N 1
ATOM 678 C CA . HIS A 1 93 ? 13.041 2.471 -10.834 1.00 72.12 93 HIS A CA 1
ATOM 679 C C . HIS A 1 93 ? 14.420 2.195 -11.447 1.00 72.12 93 HIS A C 1
ATOM 681 O O . HIS A 1 93 ? 14.890 1.036 -11.369 1.00 72.12 93 HIS A O 1
#

Radius of gyration: 12.5 Å; chains: 1; bounding box: 27×21×38 Å

Sequence (93 aa):
MVWPASPLVARAYLDQLTRTKSISAERVRTIAAALDRAGKIGSSRDRNAAAVVRDLNSLTSALEADAAKAAGQDAARMKSLATTMRGITAKLH

Foldseek 3Di:
DQDALALVVLVVLLVVCVVVVLDDPVLSVQSNVLSVVLNVDPALPPPCLVVSLVSLLVSLVVLQVSLVVDDDPNSVSSPSSSVSSVNSNVRND

Secondary structure (DSSP, 8-state):
-PPP-SHHHHHHHHHHHHHTT-S-HHHHHHHHHHHHHHHH--STTSTTHHHHHHHHHHHHHHHHHHHHH--HHHHHHHHHHHHHHHHHHHHH-

pLDDT: mean 92.36, std 6.25, range [50.88, 96.81]